Protein AF-A0A953P8Y0-F1 (afdb_monomer_lite)

pLDDT: mean 72.97, std 12.18, range [43.72, 89.19]

Sequence (103 aa):
MGSTGNSKNVIAKYLPVYFVLLAIAGAEFYLAYQNLTPIKLLAVLLVMAIGGAALAVMYFMHLGEERRSLFLTLIPATIFVLLMMNMIWSDSFRLLHMRPFIK

Secondary structure (DSSP, 8-state):
-----STHHHHHHHHHHHHHHHHHHHHHHHHHHS---HHHHHHHHHHHHHHHHHHHHHHTT-TTTS-HHHHHHHHHHHHHHHHHHHHHHHHHHHHHT------

Structure (mmCIF, N/CA/C/O backbone):
data_AF-A0A953P8Y0-F1
#
_entry.id   AF-A0A953P8Y0-F1
#
loop_
_atom_site.group_PDB
_atom_site.id
_atom_site.type_symbol
_atom_site.label_atom_id
_atom_site.label_alt_id
_atom_site.label_comp_id
_atom_site.label_asym_id
_atom_site.label_entity_id
_atom_site.label_seq_id
_atom_site.pdbx_PDB_ins_code
_atom_site.Cartn_x
_atom_site.Cartn_y
_atom_site.Cartn_z
_atom_site.occupancy
_atom_site.B_iso_or_equiv
_atom_site.auth_seq_id
_atom_site.auth_comp_id
_atom_site.auth_asym_id
_atom_site.auth_atom_id
_atom_site.pdbx_PDB_model_num
ATOM 1 N N . MET A 1 1 ? -45.371 -15.422 15.347 1.00 43.72 1 MET A N 1
ATOM 2 C CA . MET A 1 1 ? -44.963 -14.383 14.372 1.00 43.72 1 MET A CA 1
ATOM 3 C C . MET A 1 1 ? -44.047 -13.409 15.099 1.00 43.72 1 MET A C 1
ATOM 5 O O . MET A 1 1 ? -44.497 -12.869 16.089 1.00 43.72 1 MET A O 1
ATOM 9 N N . GLY A 1 2 ? -42.771 -13.170 14.804 1.00 45.31 2 GLY A N 1
ATOM 10 C CA . GLY A 1 2 ? -41.995 -13.256 13.567 1.00 45.31 2 GLY A CA 1
ATOM 11 C C . GLY A 1 2 ? -41.099 -12.007 13.522 1.00 45.31 2 GLY A C 1
ATOM 12 O O . GLY A 1 2 ? -41.430 -11.053 12.832 1.00 45.31 2 GLY A O 1
ATOM 13 N N . SER A 1 3 ? -40.023 -11.960 14.320 1.00 46.09 3 SER A N 1
ATOM 14 C CA . SER A 1 3 ? -39.136 -10.786 14.457 1.00 46.09 3 SER A CA 1
ATOM 15 C C . SER A 1 3 ? -37.916 -10.846 13.518 1.00 46.09 3 SER A C 1
ATOM 17 O O . SER A 1 3 ? -36.774 -10.687 13.943 1.00 46.09 3 SER A O 1
ATOM 19 N N . THR A 1 4 ? -38.130 -11.092 12.225 1.00 51.34 4 THR A N 1
ATOM 20 C CA . THR A 1 4 ? -37.049 -11.313 11.232 1.00 51.34 4 THR A CA 1
ATOM 21 C C . THR A 1 4 ? -36.671 -10.032 10.457 1.00 51.34 4 THR A C 1
ATOM 23 O O . THR A 1 4 ? -36.337 -10.066 9.278 1.00 51.34 4 THR A O 1
ATOM 26 N N . GLY A 1 5 ? -36.739 -8.861 11.097 1.00 49.19 5 GLY A N 1
ATOM 27 C CA . GLY A 1 5 ? -36.814 -7.579 10.382 1.00 49.19 5 GLY A CA 1
ATOM 28 C C . GLY A 1 5 ? -35.525 -6.800 10.082 1.00 49.19 5 GLY A C 1
ATOM 29 O O . GLY A 1 5 ? -35.612 -5.876 9.284 1.00 49.19 5 GLY A O 1
ATOM 30 N N . ASN A 1 6 ? -34.352 -7.090 10.673 1.00 53.84 6 ASN A N 1
ATOM 31 C CA . ASN A 1 6 ? -33.240 -6.107 10.634 1.00 53.84 6 ASN A CA 1
ATOM 32 C C . ASN A 1 6 ? -31.860 -6.606 10.142 1.00 53.84 6 ASN A C 1
ATOM 34 O O . ASN A 1 6 ? -31.025 -5.797 9.746 1.00 53.84 6 ASN A O 1
ATOM 38 N N . SER A 1 7 ? -31.605 -7.917 10.050 1.00 53.66 7 SER A N 1
ATOM 39 C CA . SER A 1 7 ? -30.284 -8.426 9.612 1.00 53.66 7 SER A CA 1
ATOM 40 C C . SER A 1 7 ? -29.992 -8.289 8.112 1.00 53.66 7 SER A C 1
ATOM 42 O O . SER A 1 7 ? -28.850 -8.469 7.698 1.00 53.66 7 SER A O 1
ATOM 44 N N . LYS A 1 8 ? -30.984 -7.949 7.277 1.00 52.16 8 LYS A N 1
ATOM 45 C CA . LYS A 1 8 ? -30.770 -7.770 5.828 1.00 52.16 8 LYS A CA 1
ATOM 46 C C . LYS A 1 8 ? -29.894 -6.552 5.497 1.00 52.16 8 LYS A C 1
ATOM 48 O O . LYS A 1 8 ? -29.207 -6.566 4.481 1.00 52.16 8 LYS A O 1
ATOM 53 N N . ASN A 1 9 ? -29.883 -5.532 6.356 1.00 61.53 9 ASN A N 1
ATOM 54 C CA . ASN A 1 9 ? -29.273 -4.236 6.046 1.00 61.53 9 ASN A CA 1
ATOM 55 C C . ASN A 1 9 ? -27.739 -4.242 6.131 1.00 61.53 9 ASN A C 1
ATOM 57 O O . ASN A 1 9 ? -27.082 -3.585 5.329 1.00 61.53 9 ASN A O 1
ATOM 61 N N . VAL A 1 10 ? -27.155 -5.015 7.053 1.00 61.19 10 VAL A N 1
ATOM 62 C CA . VAL A 1 10 ? -25.691 -5.062 7.219 1.00 61.19 10 VAL A CA 1
ATOM 63 C C . VAL A 1 10 ? -25.025 -5.822 6.075 1.00 61.19 10 VAL A C 1
ATOM 65 O O . VAL A 1 10 ? -24.079 -5.332 5.471 1.00 61.19 10 VAL A O 1
ATOM 68 N N . ILE A 1 11 ? -25.580 -6.972 5.686 1.00 63.97 11 ILE A N 1
ATOM 69 C CA . ILE A 1 11 ? -25.043 -7.794 4.592 1.00 63.97 11 ILE A CA 1
ATOM 70 C C . ILE A 1 11 ? -25.162 -7.045 3.257 1.00 63.97 11 ILE A C 1
ATOM 72 O O . ILE A 1 11 ? -24.215 -7.029 2.472 1.00 63.97 11 ILE A O 1
ATOM 76 N N . ALA A 1 12 ? -26.287 -6.358 3.027 1.00 67.12 12 ALA A N 1
ATOM 77 C CA . ALA A 1 12 ? -26.507 -5.560 1.822 1.00 67.12 12 ALA A CA 1
ATOM 78 C C . ALA A 1 12 ? -25.543 -4.365 1.684 1.00 67.12 12 ALA A C 1
ATOM 80 O O . ALA A 1 12 ? -25.308 -3.916 0.567 1.00 67.12 12 ALA A O 1
ATOM 81 N N . LYS A 1 13 ? -24.963 -3.865 2.785 1.00 66.94 13 LYS A N 1
ATOM 82 C CA . LYS A 1 13 ? -23.998 -2.752 2.771 1.00 66.94 13 LYS A CA 1
ATOM 83 C C . LYS A 1 13 ? -22.592 -3.202 2.357 1.00 66.94 13 LYS A C 1
ATOM 85 O O . LYS A 1 13 ? -21.921 -2.491 1.614 1.00 66.94 13 LYS A O 1
ATOM 90 N N . TYR A 1 14 ? -22.157 -4.387 2.790 1.00 69.62 14 TYR A N 1
ATOM 91 C CA . TYR A 1 14 ? -20.807 -4.905 2.507 1.00 69.62 14 TYR A CA 1
ATOM 92 C C . TYR A 1 14 ? -20.693 -5.617 1.156 1.00 69.62 14 TYR A C 1
ATOM 94 O O . TYR A 1 14 ? -19.653 -5.551 0.501 1.00 69.62 14 TYR A O 1
ATOM 102 N N . LEU A 1 15 ? -21.770 -6.267 0.710 1.00 79.06 15 LEU A N 1
ATOM 103 C CA . LEU A 1 15 ? -21.798 -7.030 -0.535 1.00 79.06 15 LEU A CA 1
ATOM 104 C C . LEU A 1 15 ? -21.428 -6.217 -1.798 1.00 79.06 15 LEU A C 1
ATOM 106 O O . LEU A 1 15 ? -20.603 -6.702 -2.572 1.00 79.06 15 LEU A O 1
ATOM 110 N N . PRO A 1 16 ? -21.943 -4.990 -2.030 1.00 80.94 16 PRO A N 1
ATOM 111 C CA . PRO A 1 16 ? -21.548 -4.203 -3.199 1.00 80.94 16 PRO A CA 1
ATOM 112 C C . PRO A 1 16 ? -20.069 -3.798 -3.161 1.00 80.94 16 PRO A C 1
ATOM 114 O O . PRO A 1 16 ? -19.412 -3.805 -4.199 1.00 80.94 16 PRO A O 1
ATOM 117 N N . VAL A 1 17 ? -19.508 -3.514 -1.981 1.00 80.12 17 VAL A N 1
ATOM 118 C CA . VAL A 1 17 ? -18.085 -3.156 -1.854 1.00 80.12 17 VAL A CA 1
ATOM 119 C C . VAL A 1 17 ? -17.181 -4.349 -2.135 1.00 80.12 17 VAL A C 1
ATOM 121 O O . VAL A 1 17 ? -16.144 -4.196 -2.778 1.00 80.12 17 VAL A O 1
ATOM 124 N N . TYR A 1 18 ? -17.601 -5.548 -1.732 1.00 80.12 18 TYR A N 1
ATOM 125 C CA . TYR A 1 18 ? -16.906 -6.777 -2.096 1.00 80.12 18 TYR A CA 1
ATOM 126 C C . TYR A 1 18 ? -16.851 -6.982 -3.617 1.00 80.12 18 TYR A C 1
ATOM 128 O O . TYR A 1 18 ? -15.786 -7.282 -4.148 1.00 80.12 18 TYR A O 1
ATOM 136 N N . PHE A 1 19 ? -17.955 -6.750 -4.335 1.00 86.12 19 PHE A N 1
ATOM 137 C CA . PHE A 1 19 ? -17.963 -6.831 -5.802 1.00 86.12 19 PHE A CA 1
ATOM 138 C C . PHE A 1 19 ? -17.061 -5.783 -6.464 1.00 86.12 19 PHE A C 1
ATOM 140 O O . PHE A 1 19 ? -16.383 -6.101 -7.439 1.00 86.12 19 PHE A O 1
ATOM 147 N N . VAL A 1 20 ? -17.002 -4.561 -5.926 1.00 86.75 20 VAL A N 1
ATOM 148 C CA . VAL A 1 20 ? -16.075 -3.523 -6.413 1.00 86.75 20 VAL A CA 1
ATOM 149 C C . VAL A 1 20 ? -14.621 -3.951 -6.206 1.00 86.75 20 VAL A C 1
ATOM 151 O O . VAL A 1 20 ? -13.813 -3.828 -7.123 1.00 86.75 20 VAL A O 1
ATOM 154 N N . LEU A 1 21 ? -14.287 -4.509 -5.041 1.00 86.75 21 LEU A N 1
ATOM 155 C CA . LEU A 1 21 ? -12.947 -5.031 -4.759 1.00 86.75 21 LEU A CA 1
ATOM 156 C C . LEU A 1 21 ? -12.575 -6.202 -5.674 1.00 86.75 21 LEU A C 1
ATOM 158 O O . LEU A 1 21 ? -11.465 -6.234 -6.198 1.00 86.75 21 LEU A O 1
ATOM 162 N N . LEU A 1 22 ? -13.512 -7.121 -5.920 1.00 87.56 22 LEU A N 1
ATOM 163 C CA . LEU A 1 22 ? -13.328 -8.223 -6.865 1.00 87.56 22 LEU A CA 1
ATOM 164 C C . LEU A 1 22 ? -13.067 -7.703 -8.288 1.00 87.56 22 LEU A C 1
ATOM 166 O O . LEU A 1 22 ? -12.203 -8.228 -8.985 1.00 87.56 22 LEU A O 1
ATOM 170 N N . ALA A 1 23 ? -13.785 -6.659 -8.711 1.00 89.19 23 ALA A N 1
ATOM 171 C CA . ALA A 1 23 ? -13.601 -6.044 -10.022 1.00 89.19 23 ALA A CA 1
ATOM 172 C C . ALA A 1 23 ? -12.232 -5.358 -10.158 1.00 89.19 23 ALA A C 1
ATOM 174 O O . ALA A 1 23 ? -11.591 -5.502 -11.197 1.00 89.19 23 ALA A O 1
ATOM 175 N N . ILE A 1 24 ? -11.764 -4.662 -9.113 1.00 86.62 24 ILE A N 1
ATOM 176 C CA . ILE A 1 24 ? -10.423 -4.055 -9.079 1.00 86.62 24 ILE A CA 1
ATOM 177 C C . ILE A 1 24 ? -9.358 -5.147 -9.207 1.00 86.62 24 ILE A C 1
ATOM 179 O O . ILE A 1 24 ? -8.550 -5.085 -10.129 1.00 86.62 24 ILE A O 1
ATOM 183 N N . ALA A 1 25 ? -9.425 -6.190 -8.374 1.00 86.56 25 ALA A N 1
ATOM 184 C CA . ALA A 1 25 ? -8.472 -7.297 -8.420 1.00 86.56 25 ALA A CA 1
ATOM 185 C C . ALA A 1 25 ? -8.482 -8.008 -9.783 1.00 86.56 25 ALA A C 1
ATOM 187 O O . ALA A 1 25 ? -7.436 -8.273 -10.369 1.00 86.56 25 ALA A O 1
ATOM 188 N N . GLY A 1 26 ? -9.668 -8.281 -10.334 1.00 86.50 26 GLY A N 1
ATOM 189 C CA . GLY A 1 26 ? -9.806 -8.878 -11.662 1.00 86.50 26 GLY A CA 1
ATOM 190 C C . GLY A 1 26 ? -9.177 -8.022 -12.764 1.00 86.50 26 GLY A C 1
ATOM 191 O O . GLY A 1 26 ? -8.517 -8.558 -13.653 1.00 86.50 26 GLY A O 1
ATOM 192 N N . ALA A 1 27 ? -9.328 -6.698 -12.688 1.00 86.38 27 ALA A N 1
ATOM 193 C CA . ALA A 1 27 ? -8.713 -5.774 -13.632 1.00 86.38 27 ALA A CA 1
ATOM 194 C C . ALA A 1 27 ? -7.182 -5.718 -13.488 1.00 86.38 27 ALA A C 1
ATOM 196 O O . ALA A 1 27 ? -6.488 -5.668 -14.502 1.00 86.38 27 ALA A O 1
ATOM 197 N N . GLU A 1 28 ? -6.652 -5.802 -12.266 1.00 85.44 28 GLU A N 1
ATOM 198 C CA . GLU A 1 28 ? -5.211 -5.916 -12.014 1.00 85.44 28 GLU A CA 1
ATOM 199 C C . GLU A 1 28 ? -4.631 -7.180 -12.649 1.00 85.44 28 GLU A C 1
ATOM 201 O O . GLU A 1 28 ? -3.655 -7.103 -13.395 1.00 85.44 28 GLU A O 1
ATOM 206 N N . PHE A 1 29 ? -5.262 -8.338 -12.425 1.00 84.94 29 PHE A N 1
ATOM 207 C CA . PHE A 1 29 ? -4.840 -9.593 -13.049 1.00 84.94 29 PHE A CA 1
ATOM 208 C C . PHE A 1 29 ? -4.921 -9.510 -14.572 1.00 84.94 29 PHE A C 1
ATOM 210 O O . PHE A 1 29 ? -3.964 -9.862 -15.256 1.00 84.94 29 PHE A O 1
ATOM 217 N N . TYR A 1 30 ? -6.030 -9.004 -15.113 1.00 87.00 30 TYR A N 1
ATOM 218 C CA . TYR A 1 30 ? -6.205 -8.866 -16.556 1.00 87.00 30 TYR A CA 1
ATOM 219 C C . TYR A 1 30 ? -5.125 -7.981 -17.190 1.00 87.00 30 TYR A C 1
ATOM 221 O O . TYR A 1 30 ? -4.543 -8.347 -18.213 1.00 87.00 30 TYR A O 1
ATOM 229 N N . LEU A 1 31 ? -4.813 -6.842 -16.566 1.00 83.56 31 LEU A N 1
ATOM 230 C CA . LEU A 1 31 ? -3.775 -5.940 -17.049 1.00 83.56 31 LEU A CA 1
ATOM 231 C C . LEU A 1 31 ? -2.375 -6.549 -16.898 1.00 83.56 31 LEU A C 1
ATOM 233 O O . LEU A 1 31 ? -1.552 -6.378 -17.790 1.00 83.56 31 LEU A O 1
ATOM 237 N N . ALA A 1 32 ? -2.119 -7.304 -15.827 1.00 80.25 32 ALA A N 1
ATOM 238 C CA . ALA A 1 32 ? -0.864 -8.027 -15.623 1.00 80.25 32 ALA A CA 1
ATOM 239 C C . ALA A 1 32 ? -0.606 -9.095 -16.699 1.00 80.25 32 ALA A C 1
ATOM 241 O O . ALA A 1 32 ? 0.544 -9.325 -17.068 1.00 80.25 32 ALA A O 1
ATOM 242 N N . TYR A 1 33 ? -1.660 -9.717 -17.238 1.00 81.75 33 TYR A N 1
ATOM 243 C CA . TYR A 1 33 ? -1.539 -10.649 -18.364 1.00 81.75 33 TYR A CA 1
ATOM 244 C C . TYR A 1 33 ? -1.241 -9.951 -19.697 1.00 81.75 33 TYR A C 1
ATOM 246 O O . TYR A 1 33 ? -0.696 -10.578 -20.610 1.00 81.75 33 TYR A O 1
ATOM 254 N N . GLN A 1 34 ? -1.562 -8.661 -19.834 1.00 79.94 34 GLN A N 1
ATOM 255 C CA . GLN A 1 34 ? -1.116 -7.890 -20.987 1.00 79.94 34 GLN A CA 1
ATOM 256 C C . GLN A 1 34 ? 0.369 -7.567 -20.819 1.00 79.94 34 GLN A C 1
ATOM 258 O O . GLN A 1 34 ? 0.770 -6.819 -19.931 1.00 79.94 34 GLN A O 1
ATOM 263 N N . ASN A 1 35 ? 1.194 -8.121 -21.710 1.00 65.00 35 ASN A N 1
ATOM 264 C CA . ASN A 1 35 ? 2.636 -7.872 -21.784 1.00 65.00 35 ASN A CA 1
ATOM 265 C C . ASN A 1 35 ? 2.928 -6.434 -22.262 1.00 65.00 35 ASN A C 1
ATOM 267 O O . ASN A 1 35 ? 3.419 -6.205 -23.367 1.00 65.00 35 ASN A O 1
ATOM 271 N N . LEU A 1 36 ? 2.572 -5.448 -21.442 1.00 71.50 36 LEU A N 1
ATOM 272 C CA . LEU A 1 36 ? 2.887 -4.040 -21.636 1.00 71.50 36 LEU A CA 1
ATOM 273 C C . LEU A 1 36 ? 4.326 -3.756 -21.198 1.00 71.50 36 LEU A C 1
ATOM 275 O O . LEU A 1 36 ? 4.964 -4.547 -20.504 1.00 71.50 36 LEU A O 1
ATOM 279 N N . THR A 1 37 ? 4.841 -2.586 -21.582 1.00 79.31 37 THR A N 1
ATOM 280 C CA . THR A 1 37 ? 6.166 -2.125 -21.157 1.00 79.31 37 THR A CA 1
ATOM 281 C C . THR A 1 37 ? 6.306 -2.245 -19.629 1.00 79.31 37 THR A C 1
ATOM 283 O O . THR A 1 37 ? 5.492 -1.654 -18.915 1.00 79.31 37 THR A O 1
ATOM 286 N N . PRO A 1 38 ? 7.334 -2.941 -19.109 1.00 75.94 38 PRO A N 1
ATOM 287 C CA . PRO A 1 38 ? 7.396 -3.361 -17.705 1.00 75.94 38 PRO A CA 1
ATOM 288 C C . PRO A 1 38 ? 7.289 -2.204 -16.703 1.00 75.94 38 PRO A C 1
ATOM 290 O O . PRO A 1 38 ? 6.620 -2.323 -15.683 1.00 75.94 38 PRO A O 1
ATOM 293 N N . ILE A 1 39 ? 7.866 -1.042 -17.020 1.00 77.38 39 ILE A N 1
ATOM 294 C CA . ILE A 1 39 ? 7.792 0.156 -16.166 1.00 77.38 39 ILE A CA 1
ATOM 295 C C . ILE A 1 39 ? 6.366 0.718 -16.092 1.00 77.38 39 ILE A C 1
ATOM 297 O O . ILE A 1 39 ? 5.902 1.104 -15.022 1.00 77.38 39 ILE A O 1
ATOM 301 N N . LYS A 1 40 ? 5.654 0.749 -17.225 1.00 80.38 40 LYS A N 1
ATOM 302 C CA . LYS A 1 40 ? 4.266 1.227 -17.271 1.00 80.38 40 LYS A CA 1
ATOM 303 C C . LYS A 1 40 ? 3.332 0.247 -16.570 1.00 80.38 40 LYS A C 1
ATOM 305 O O . LYS A 1 40 ? 2.442 0.682 -15.848 1.00 80.38 40 LYS A O 1
ATOM 310 N N . LEU A 1 41 ? 3.570 -1.053 -16.745 1.00 82.69 41 LEU A N 1
ATOM 311 C CA . LEU A 1 41 ? 2.802 -2.102 -16.087 1.00 82.69 41 LEU A CA 1
ATOM 312 C C . LEU A 1 41 ? 2.923 -2.002 -14.561 1.00 82.69 41 LEU A C 1
ATOM 314 O O . LEU A 1 41 ? 1.909 -1.937 -13.874 1.00 82.69 41 LEU A O 1
ATOM 318 N N . LEU A 1 42 ? 4.150 -1.888 -14.040 1.00 82.56 42 LEU A N 1
ATOM 319 C CA . LEU A 1 42 ? 4.393 -1.723 -12.604 1.00 82.56 42 LEU A CA 1
ATOM 320 C C . LEU A 1 42 ? 3.713 -0.475 -12.036 1.00 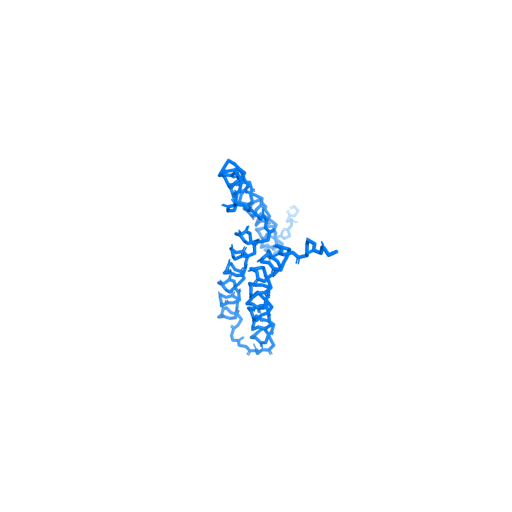82.56 42 LEU A C 1
ATOM 322 O O . LEU A 1 42 ? 3.073 -0.559 -10.994 1.00 82.56 42 LEU A O 1
ATOM 326 N N . ALA A 1 43 ? 3.818 0.671 -12.716 1.00 84.75 43 ALA A N 1
ATOM 327 C CA . ALA A 1 43 ? 3.209 1.910 -12.239 1.00 84.75 43 ALA A CA 1
ATOM 328 C C . ALA A 1 43 ? 1.675 1.819 -12.170 1.00 84.75 43 ALA A C 1
ATOM 330 O O . ALA A 1 43 ? 1.083 2.235 -11.175 1.00 84.75 43 ALA A O 1
ATOM 331 N N . VAL A 1 44 ? 1.028 1.256 -13.197 1.00 84.81 44 VAL A N 1
ATOM 332 C CA . VAL A 1 44 ? -0.438 1.139 -13.227 1.00 84.81 44 VAL A CA 1
ATOM 333 C C . VAL A 1 44 ? -0.932 0.125 -12.198 1.00 84.81 44 VAL A C 1
ATOM 335 O O . VAL A 1 44 ? -1.852 0.441 -11.448 1.00 84.81 44 VAL A O 1
ATOM 338 N N . LEU A 1 45 ? -0.294 -1.046 -12.105 1.00 84.88 45 LEU A N 1
ATOM 339 C CA . LEU A 1 45 ? -0.651 -2.061 -11.111 1.00 84.88 45 LEU A CA 1
ATOM 340 C C . LEU A 1 45 ? -0.448 -1.549 -9.681 1.00 84.88 45 LEU A C 1
ATOM 342 O O . LEU A 1 45 ? -1.296 -1.776 -8.830 1.00 84.88 45 LEU A O 1
ATOM 346 N N . LEU A 1 46 ? 0.622 -0.792 -9.415 1.00 86.12 46 LEU A N 1
ATOM 347 C CA . LEU A 1 46 ? 0.868 -0.214 -8.093 1.00 86.12 46 LEU A CA 1
ATOM 348 C C . LEU A 1 46 ? -0.232 0.777 -7.685 1.00 86.12 46 LEU A C 1
ATOM 350 O O . LEU A 1 46 ? -0.719 0.729 -6.558 1.00 86.12 46 LEU A O 1
ATOM 354 N N . VAL A 1 47 ? -0.637 1.672 -8.591 1.00 86.75 47 VAL A N 1
ATOM 355 C CA . VAL A 1 47 ? -1.709 2.643 -8.315 1.00 86.75 47 VAL A CA 1
ATOM 356 C C . VAL A 1 47 ? -3.042 1.931 -8.079 1.00 86.75 47 VAL A C 1
ATOM 358 O O . VAL A 1 47 ? -3.779 2.291 -7.159 1.00 86.75 47 VAL A O 1
ATOM 361 N N . MET A 1 48 ? -3.336 0.902 -8.874 1.00 85.75 48 MET A N 1
ATOM 362 C CA . MET A 1 48 ? -4.554 0.105 -8.739 1.00 85.75 48 MET A CA 1
ATOM 363 C C . MET A 1 48 ? -4.583 -0.660 -7.403 1.00 85.75 48 MET A C 1
ATOM 365 O O . MET A 1 48 ? -5.590 -0.599 -6.691 1.00 85.75 48 MET A O 1
ATOM 369 N N . ALA A 1 49 ? -3.444 -1.233 -6.999 1.00 86.81 49 ALA A N 1
ATOM 370 C CA . ALA A 1 49 ? -3.288 -1.981 -5.753 1.00 86.81 49 ALA A CA 1
ATOM 371 C C . ALA A 1 49 ? -3.465 -1.092 -4.524 1.00 86.81 49 ALA A C 1
ATOM 373 O O . ALA A 1 49 ? -4.136 -1.472 -3.563 1.00 86.81 49 ALA A O 1
ATOM 374 N N . ILE A 1 50 ? -2.915 0.126 -4.558 1.00 86.56 50 ILE A N 1
ATOM 375 C CA . ILE A 1 50 ? -3.114 1.115 -3.492 1.00 86.56 50 ILE A CA 1
ATOM 376 C C . ILE A 1 50 ? -4.600 1.486 -3.382 1.00 86.56 50 ILE A C 1
ATOM 378 O O . ILE A 1 50 ? -5.128 1.572 -2.271 1.00 86.56 50 ILE A O 1
ATOM 382 N N . GLY A 1 51 ? -5.294 1.658 -4.512 1.00 85.94 51 GLY A N 1
ATOM 383 C CA . GLY A 1 51 ? -6.730 1.945 -4.544 1.00 85.94 51 GLY A CA 1
ATOM 384 C C . GLY A 1 51 ? -7.578 0.826 -3.931 1.00 85.94 51 GLY A C 1
ATOM 385 O O . GLY A 1 51 ? -8.428 1.093 -3.077 1.00 85.94 51 GLY A O 1
ATOM 386 N N . GLY A 1 52 ? -7.312 -0.428 -4.307 1.00 84.38 52 GLY A N 1
ATOM 387 C CA . GLY A 1 52 ? -7.972 -1.601 -3.731 1.00 84.38 52 GLY A CA 1
ATOM 388 C C . GLY A 1 52 ? -7.683 -1.757 -2.235 1.00 84.38 52 GLY A C 1
ATOM 389 O O . GLY A 1 52 ? -8.607 -1.937 -1.441 1.00 84.38 52 GLY A O 1
ATOM 390 N N . ALA A 1 53 ? -6.423 -1.599 -1.822 1.00 81.69 53 ALA A N 1
ATOM 391 C CA . ALA A 1 53 ? -6.022 -1.680 -0.421 1.00 81.69 53 ALA A CA 1
ATOM 392 C C . ALA A 1 53 ? -6.690 -0.597 0.442 1.00 81.69 53 ALA A C 1
ATOM 394 O O . ALA A 1 53 ? -7.179 -0.900 1.529 1.00 81.69 53 ALA A O 1
ATOM 395 N N . ALA A 1 54 ? -6.779 0.646 -0.042 1.00 80.44 54 ALA A N 1
ATOM 396 C CA . ALA A 1 54 ? -7.457 1.726 0.674 1.00 80.44 54 ALA A CA 1
ATOM 397 C C . ALA A 1 54 ? -8.953 1.430 0.881 1.00 80.44 54 ALA A C 1
ATOM 399 O O . ALA A 1 54 ? -9.474 1.623 1.983 1.00 80.44 54 ALA A O 1
ATOM 400 N N . LEU A 1 55 ? -9.634 0.915 -0.151 1.00 80.06 55 LEU A N 1
ATOM 401 C CA . LEU A 1 55 ? -11.038 0.503 -0.061 1.00 80.06 55 LEU A CA 1
ATOM 402 C C . LEU A 1 55 ? -11.222 -0.668 0.913 1.00 80.06 55 LEU A C 1
ATOM 404 O O . LEU A 1 55 ? -12.126 -0.640 1.747 1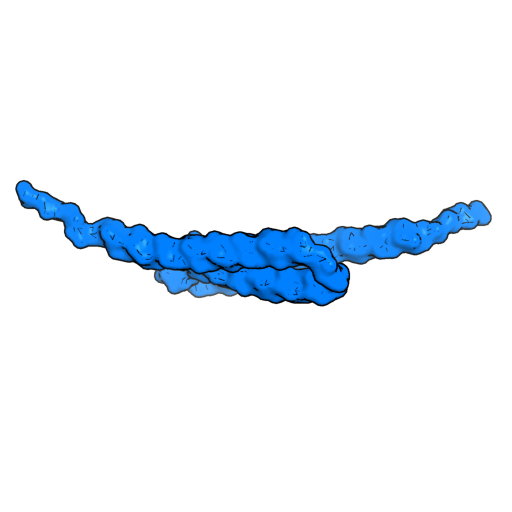.00 80.06 55 LEU A O 1
ATOM 408 N N . ALA A 1 56 ? -10.346 -1.673 0.838 1.00 81.12 56 ALA A N 1
ATOM 409 C CA . ALA A 1 56 ? -10.373 -2.834 1.717 1.00 81.12 56 ALA A CA 1
ATOM 410 C C . ALA A 1 56 ? -10.172 -2.433 3.185 1.00 81.12 56 ALA A C 1
ATOM 412 O O . ALA A 1 56 ? -10.959 -2.823 4.042 1.00 81.12 56 ALA A O 1
ATOM 413 N N . VAL A 1 57 ? -9.176 -1.600 3.488 1.00 73.38 57 VAL A N 1
ATOM 414 C CA . VAL A 1 57 ? -8.916 -1.135 4.859 1.00 73.38 57 VAL A CA 1
ATOM 415 C C . VAL A 1 57 ? -10.079 -0.291 5.392 1.00 73.38 57 VAL A C 1
ATOM 417 O O . VAL A 1 57 ? -10.473 -0.463 6.544 1.00 73.38 57 VAL A O 1
ATOM 420 N N . MET A 1 58 ? -10.684 0.577 4.570 1.00 70.94 58 MET A N 1
ATOM 421 C CA . MET A 1 58 ? -11.838 1.380 4.996 1.00 70.94 58 MET A CA 1
ATOM 422 C C . MET A 1 58 ? -13.093 0.542 5.276 1.00 70.94 58 MET A C 1
ATOM 424 O O . MET A 1 58 ? -13.781 0.811 6.261 1.00 70.94 58 MET A O 1
ATOM 428 N N . TYR A 1 59 ? -13.402 -0.453 4.437 1.00 69.31 59 TYR A N 1
ATOM 429 C CA . TYR A 1 59 ? -14.672 -1.188 4.508 1.00 69.31 59 TYR A CA 1
ATOM 430 C C . TYR A 1 59 ? -14.595 -2.543 5.224 1.00 69.31 59 TYR A C 1
ATOM 432 O O . TYR A 1 59 ? -15.510 -2.876 5.973 1.00 69.31 59 TYR A O 1
ATOM 440 N N . PHE A 1 60 ? -13.531 -3.331 5.033 1.00 65.25 60 PHE A N 1
ATOM 441 C CA . PHE A 1 60 ? -13.418 -4.664 5.644 1.00 65.25 60 PHE A CA 1
ATOM 442 C C . PHE A 1 60 ? -12.961 -4.617 7.099 1.00 65.25 60 PHE A C 1
ATOM 444 O O . PHE A 1 60 ? -13.453 -5.397 7.911 1.00 65.25 60 PHE A O 1
ATOM 451 N N . MET A 1 61 ? -12.080 -3.684 7.467 1.00 62.78 61 MET A N 1
ATOM 452 C CA . MET A 1 61 ? -11.619 -3.577 8.856 1.00 62.78 61 MET A CA 1
ATOM 453 C C . MET A 1 61 ? -12.567 -2.784 9.773 1.00 62.78 61 MET A C 1
ATOM 455 O O . MET A 1 61 ? -12.166 -2.444 10.881 1.00 62.78 61 MET A O 1
ATOM 459 N N . HIS A 1 62 ? -13.804 -2.471 9.347 1.00 60.41 62 HIS A N 1
ATOM 460 C CA . HIS A 1 62 ? -14.795 -1.707 10.137 1.00 60.41 62 HIS A CA 1
ATOM 461 C C . HIS A 1 62 ? -14.251 -0.386 10.737 1.00 60.41 62 HIS A C 1
ATOM 463 O O . HIS A 1 62 ? -14.867 0.214 11.618 1.00 60.41 62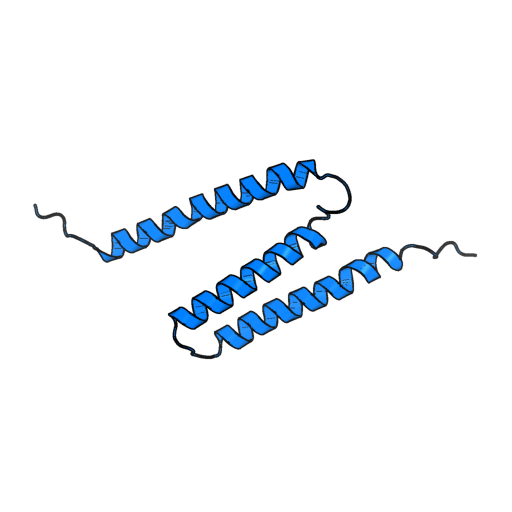 HIS A O 1
ATOM 469 N N . LEU A 1 63 ? -13.109 0.113 10.239 1.00 55.78 63 LEU A N 1
ATOM 470 C CA . LEU A 1 63 ? -12.372 1.244 10.814 1.00 55.78 63 LEU A CA 1
ATOM 471 C C . LEU A 1 63 ? -13.199 2.539 10.796 1.00 55.78 63 LEU A C 1
ATOM 473 O O . LEU A 1 63 ? -12.937 3.451 11.581 1.00 55.78 63 LEU A O 1
ATOM 477 N N . GLY A 1 64 ? -14.204 2.604 9.919 1.00 52.78 64 GLY A N 1
ATOM 478 C CA . GLY A 1 64 ? -15.143 3.713 9.814 1.00 52.78 64 GLY A CA 1
ATOM 479 C C . GLY A 1 64 ? -16.236 3.768 10.887 1.00 52.78 64 GLY A C 1
ATOM 480 O O . GLY A 1 64 ? -16.739 4.864 11.118 1.00 52.78 64 GLY A O 1
ATOM 481 N N . GLU A 1 65 ? -16.611 2.662 11.547 1.00 56.34 65 GLU A N 1
ATOM 482 C CA . GLU A 1 65 ? -17.832 2.650 12.3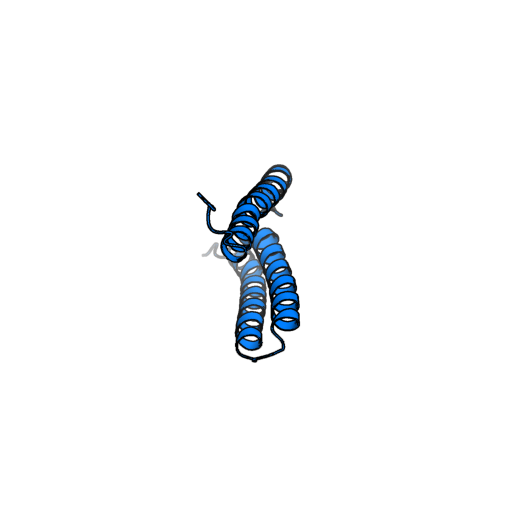77 1.00 56.34 65 GLU A CA 1
ATOM 483 C C . GLU A 1 65 ? -17.628 2.768 13.894 1.00 56.34 65 GLU A C 1
ATOM 485 O O . GLU A 1 65 ? -18.537 3.280 14.539 1.00 56.34 65 GLU A O 1
ATOM 490 N N . GLU A 1 66 ? -16.475 2.427 14.495 1.00 48.12 66 GLU A N 1
ATOM 491 C CA . GLU A 1 66 ? -16.396 2.471 15.978 1.00 48.12 66 GLU A CA 1
ATOM 492 C C . GLU A 1 66 ? -15.157 3.123 16.624 1.00 48.12 66 GLU A C 1
ATOM 494 O O . GLU A 1 66 ? -15.285 3.635 17.737 1.00 48.12 66 GLU A O 1
ATOM 499 N N . ARG A 1 67 ? -13.971 3.223 15.990 1.00 59.50 67 ARG A N 1
ATOM 500 C CA . ARG A 1 67 ? -12.821 3.938 16.605 1.00 59.50 67 ARG A CA 1
ATOM 501 C C . ARG A 1 67 ? -11.852 4.580 15.611 1.00 59.50 67 ARG A C 1
ATOM 503 O O . ARG A 1 67 ? -10.916 3.941 15.134 1.00 59.50 67 ARG A O 1
ATOM 510 N N . ARG A 1 68 ? -11.924 5.914 15.494 1.00 61.59 68 ARG A N 1
ATOM 511 C CA . ARG A 1 68 ? -10.866 6.749 14.875 1.00 61.59 68 ARG A CA 1
ATOM 512 C C . ARG A 1 68 ? -9.472 6.506 15.466 1.00 61.59 68 ARG A C 1
ATOM 514 O O . ARG A 1 68 ? -8.480 6.669 14.766 1.00 61.59 68 ARG A O 1
ATOM 521 N N . SER A 1 69 ? -9.386 6.093 16.732 1.00 62.94 69 SER A N 1
ATOM 522 C CA . SER A 1 69 ? -8.108 5.787 17.384 1.00 62.94 69 SER A CA 1
ATOM 523 C C . SER A 1 69 ? -7.403 4.560 16.795 1.00 62.94 69 SER A C 1
ATOM 525 O O . SER A 1 69 ? -6.179 4.568 16.762 1.00 62.94 69 SER A O 1
ATOM 527 N N . LEU A 1 70 ? -8.133 3.543 16.313 1.00 64.75 70 LEU A N 1
ATOM 528 C CA . LEU A 1 70 ? -7.520 2.390 15.636 1.00 64.75 70 LEU A CA 1
ATOM 529 C C . LEU A 1 70 ? -7.016 2.775 14.244 1.00 64.75 70 LEU A C 1
ATOM 531 O O . LEU A 1 70 ? -5.945 2.344 13.843 1.00 64.75 70 LEU A O 1
ATOM 535 N N . PHE A 1 71 ? -7.739 3.643 13.534 1.00 70.00 71 PHE A N 1
ATOM 536 C CA . PHE A 1 71 ? -7.286 4.199 12.254 1.00 70.00 71 PHE A CA 1
ATOM 537 C C . PHE A 1 71 ? -5.966 4.973 12.412 1.00 70.00 71 PHE A C 1
ATOM 539 O O . PHE A 1 71 ? -5.030 4.785 11.637 1.00 70.00 71 PHE A O 1
ATOM 546 N N . LEU A 1 72 ? -5.868 5.794 13.464 1.00 71.56 72 LEU A N 1
ATOM 547 C CA . LEU A 1 72 ? -4.693 6.613 13.768 1.00 71.56 72 LEU A CA 1
ATOM 548 C C . LEU A 1 72 ? -3.458 5.810 14.187 1.00 71.56 72 LEU A C 1
ATOM 550 O O . LEU A 1 72 ? -2.356 6.306 14.000 1.00 71.56 72 LEU A O 1
ATOM 554 N N . THR A 1 73 ? -3.605 4.602 14.737 1.00 78.12 73 THR A N 1
ATOM 555 C CA . THR A 1 73 ? -2.461 3.739 15.080 1.00 78.12 73 THR A CA 1
ATOM 556 C C . THR A 1 73 ? -2.123 2.763 13.959 1.00 78.12 73 THR A C 1
ATOM 558 O O . THR A 1 73 ? -0.948 2.549 13.665 1.00 78.12 73 THR A O 1
ATOM 561 N N . LEU A 1 74 ? -3.138 2.204 13.297 1.00 79.75 74 LEU A N 1
ATOM 562 C CA . LEU A 1 74 ? -2.959 1.182 12.275 1.00 79.75 74 LEU A CA 1
ATOM 563 C C . LEU A 1 74 ? -2.324 1.750 11.009 1.00 79.75 74 LEU A C 1
ATOM 565 O O . LEU A 1 74 ? -1.386 1.142 10.511 1.00 79.75 74 LEU A O 1
ATOM 569 N N . ILE A 1 75 ? -2.760 2.920 10.524 1.00 81.12 75 ILE A N 1
ATOM 570 C CA . ILE A 1 75 ? -2.177 3.532 9.320 1.00 81.12 75 ILE A CA 1
ATOM 571 C C . ILE A 1 75 ? -0.675 3.796 9.466 1.00 81.12 75 ILE A C 1
ATOM 573 O O . ILE A 1 75 ? 0.080 3.263 8.649 1.00 81.12 75 ILE A O 1
ATOM 577 N N . PRO A 1 76 ? -0.190 4.546 10.476 1.00 82.75 76 PRO A N 1
ATOM 578 C CA . PRO A 1 76 ? 1.243 4.779 10.606 1.00 82.75 76 PRO A CA 1
ATOM 579 C C . PRO A 1 76 ? 2.014 3.484 10.872 1.00 82.75 76 PRO A C 1
ATOM 581 O O . PRO A 1 76 ? 3.110 3.339 10.339 1.00 82.75 76 PRO A O 1
ATOM 584 N N . ALA A 1 77 ? 1.445 2.515 11.601 1.00 83.38 77 ALA A N 1
ATOM 585 C CA . ALA A 1 77 ? 2.067 1.203 11.772 1.00 83.38 77 ALA A CA 1
ATOM 586 C C . ALA A 1 77 ? 2.193 0.446 10.438 1.00 83.38 7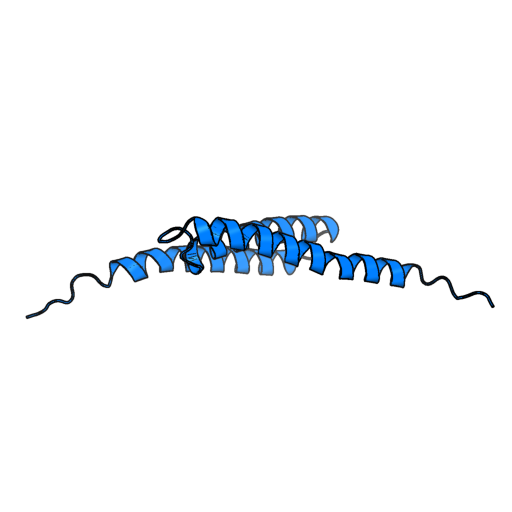7 ALA A C 1
ATOM 588 O O . ALA A 1 77 ? 3.265 -0.066 10.129 1.00 83.38 77 ALA A O 1
ATOM 589 N N . THR A 1 78 ? 1.149 0.419 9.603 1.00 83.31 78 THR A N 1
ATOM 590 C CA . THR A 1 78 ? 1.212 -0.205 8.270 1.00 83.31 78 THR A CA 1
ATOM 591 C C . THR A 1 78 ? 2.186 0.508 7.340 1.00 83.31 78 THR A C 1
ATOM 593 O O . THR A 1 78 ? 2.961 -0.163 6.668 1.00 83.31 78 THR A O 1
ATOM 596 N N . ILE A 1 79 ? 2.223 1.845 7.336 1.00 85.25 79 ILE A N 1
ATOM 597 C CA . ILE A 1 79 ? 3.206 2.608 6.553 1.00 85.25 79 ILE A CA 1
ATOM 598 C C . ILE A 1 79 ? 4.624 2.287 7.034 1.00 85.25 79 ILE A C 1
ATOM 600 O O . ILE A 1 79 ? 5.498 2.017 6.216 1.00 85.25 79 ILE A O 1
ATOM 604 N N . PHE A 1 80 ? 4.852 2.253 8.349 1.00 87.38 80 PHE A N 1
ATOM 605 C CA . PHE A 1 80 ? 6.144 1.895 8.930 1.00 87.38 80 PHE A CA 1
ATOM 606 C C . PHE A 1 80 ? 6.587 0.485 8.520 1.00 87.38 80 PHE A C 1
ATOM 608 O O . PHE A 1 80 ? 7.715 0.306 8.066 1.00 87.38 80 PHE A O 1
ATOM 615 N N . VAL A 1 81 ? 5.692 -0.504 8.609 1.00 85.69 81 VAL A N 1
ATOM 616 C CA . VAL A 1 81 ? 5.971 -1.883 8.180 1.00 85.69 81 VAL A CA 1
ATOM 617 C C . VAL A 1 81 ? 6.276 -1.941 6.683 1.00 85.69 81 VAL A C 1
ATOM 619 O O . VAL A 1 81 ? 7.262 -2.564 6.301 1.00 85.69 81 VAL A O 1
ATOM 622 N N . LEU A 1 82 ? 5.498 -1.261 5.834 1.00 84.00 82 LEU A N 1
ATOM 623 C CA . LEU A 1 82 ? 5.744 -1.211 4.388 1.00 84.00 82 LEU A CA 1
ATOM 624 C C . LEU A 1 82 ? 7.102 -0.576 4.061 1.00 84.00 82 LEU A C 1
ATOM 626 O O . LEU A 1 82 ? 7.828 -1.085 3.207 1.00 84.00 82 LEU A O 1
ATOM 630 N N . LEU A 1 83 ? 7.483 0.500 4.753 1.00 83.25 83 LEU A N 1
ATOM 631 C CA . LEU A 1 83 ? 8.794 1.134 4.597 1.00 83.25 83 LEU A CA 1
ATOM 632 C C . LEU A 1 83 ? 9.933 0.212 5.056 1.00 83.25 83 LEU A C 1
ATOM 634 O O . LEU A 1 83 ? 10.936 0.094 4.355 1.00 83.25 83 LEU A O 1
ATOM 638 N N . MET A 1 84 ? 9.767 -0.499 6.175 1.00 81.38 84 MET A N 1
ATOM 639 C CA . MET A 1 84 ? 10.726 -1.516 6.628 1.00 81.38 84 MET A CA 1
ATOM 640 C C . MET A 1 84 ? 10.854 -2.670 5.626 1.00 81.38 84 MET A C 1
ATOM 642 O O . MET A 1 84 ? 11.966 -3.116 5.350 1.00 81.38 84 MET A O 1
ATOM 646 N N . MET A 1 85 ? 9.749 -3.124 5.028 1.00 81.00 85 MET A N 1
ATOM 647 C CA . MET A 1 85 ? 9.765 -4.180 4.009 1.00 81.00 85 MET A CA 1
ATOM 648 C C . MET A 1 85 ? 10.498 -3.746 2.731 1.00 81.00 85 MET A C 1
ATOM 650 O O . MET A 1 85 ? 11.154 -4.567 2.095 1.00 81.00 85 MET A O 1
ATOM 654 N N . ASN A 1 86 ? 10.470 -2.454 2.382 1.00 76.00 86 ASN A N 1
ATOM 655 C CA . ASN A 1 86 ? 11.217 -1.913 1.238 1.00 76.00 86 ASN A CA 1
ATOM 656 C C . ASN A 1 86 ? 12.750 -2.007 1.403 1.00 76.00 86 ASN A C 1
ATOM 658 O O . ASN A 1 86 ? 13.470 -1.996 0.404 1.00 76.00 86 ASN A O 1
ATOM 662 N N . MET A 1 87 ? 13.269 -2.173 2.628 1.00 68.62 87 MET A N 1
ATOM 663 C CA . MET A 1 87 ? 14.703 -2.386 2.884 1.00 68.62 87 MET A CA 1
ATOM 664 C C . MET A 1 87 ? 15.245 -3.636 2.157 1.00 68.62 87 MET A C 1
ATOM 666 O O . MET A 1 87 ? 16.383 -3.637 1.691 1.00 68.62 87 MET A O 1
ATOM 670 N N . ILE A 1 88 ? 14.411 -4.669 1.979 1.00 66.00 88 ILE A N 1
ATOM 671 C CA . ILE A 1 88 ? 14.752 -5.919 1.271 1.00 66.00 88 ILE A CA 1
ATOM 672 C C . ILE A 1 88 ? 15.016 -5.678 -0.228 1.00 66.00 88 ILE A C 1
ATOM 674 O O . ILE A 1 88 ? 15.856 -6.345 -0.838 1.00 66.00 88 ILE A O 1
ATOM 678 N N . TRP A 1 89 ? 14.362 -4.681 -0.831 1.00 62.62 89 TRP A N 1
ATOM 679 C CA . TRP A 1 89 ? 14.599 -4.314 -2.231 1.00 62.62 89 TRP A CA 1
ATOM 680 C C . TRP A 1 89 ? 15.973 -3.666 -2.423 1.00 62.62 89 TRP A C 1
ATOM 682 O O . TRP A 1 89 ? 16.687 -3.995 -3.369 1.00 62.62 89 TRP A O 1
ATOM 692 N N . SER A 1 90 ? 16.370 -2.793 -1.491 1.00 64.69 90 SER A N 1
ATOM 693 C CA . SER A 1 90 ? 17.709 -2.186 -1.460 1.00 64.69 90 SER A CA 1
ATOM 694 C C . SER A 1 90 ? 18.808 -3.247 -1.306 1.00 64.69 90 SER A C 1
ATOM 696 O O . SER A 1 90 ? 19.864 -3.162 -1.936 1.00 64.69 90 SER A O 1
ATOM 698 N N . ASP A 1 91 ? 18.528 -4.309 -0.545 1.00 63.94 91 ASP A N 1
ATOM 699 C CA . ASP A 1 91 ? 19.400 -5.481 -0.434 1.00 63.94 91 ASP A CA 1
ATOM 700 C C . ASP A 1 91 ? 19.587 -6.207 -1.776 1.00 63.94 91 ASP A C 1
ATOM 702 O O . ASP A 1 91 ? 20.711 -6.495 -2.189 1.00 63.94 91 ASP A O 1
ATOM 706 N N . SER A 1 92 ? 18.497 -6.386 -2.526 1.00 65.94 92 SER A N 1
ATOM 707 C CA . SER A 1 92 ? 18.519 -7.021 -3.850 1.00 65.94 92 SER A CA 1
ATOM 708 C C . SER A 1 92 ? 19.322 -6.214 -4.885 1.00 65.94 92 SER A C 1
ATOM 710 O O . SER A 1 92 ? 20.058 -6.790 -5.686 1.00 65.94 92 SER A O 1
ATOM 712 N N . PHE A 1 93 ? 19.275 -4.876 -4.842 1.00 65.75 93 PHE A N 1
ATOM 713 C CA . PHE A 1 93 ? 20.140 -4.027 -5.680 1.00 65.75 93 PHE A CA 1
ATOM 714 C C . PHE A 1 93 ? 21.622 -4.104 -5.288 1.00 65.75 93 PHE A C 1
ATOM 716 O O . PHE A 1 93 ? 22.499 -3.947 -6.144 1.00 65.75 93 PHE A O 1
ATOM 723 N N . ARG A 1 94 ? 21.918 -4.372 -4.011 1.00 65.31 94 ARG A N 1
ATOM 724 C CA . ARG A 1 94 ? 23.286 -4.593 -3.525 1.00 65.31 94 ARG A CA 1
ATOM 725 C C . ARG A 1 94 ? 23.848 -5.931 -4.017 1.00 65.31 94 ARG A C 1
ATOM 727 O O . ARG A 1 94 ? 25.024 -5.994 -4.363 1.00 65.31 94 ARG A O 1
ATOM 734 N N . LEU A 1 95 ? 23.003 -6.958 -4.137 1.00 63.78 95 LEU A N 1
ATOM 735 C CA . LEU A 1 95 ? 23.345 -8.240 -4.769 1.00 63.78 95 LEU A CA 1
ATOM 736 C C . LEU A 1 95 ? 23.546 -8.131 -6.292 1.00 63.78 95 LEU A C 1
ATOM 738 O O . LEU A 1 95 ? 24.330 -8.884 -6.851 1.00 63.78 95 LEU A O 1
ATOM 742 N N . LEU A 1 96 ? 22.905 -7.183 -6.980 1.00 65.69 96 LEU A N 1
ATOM 743 C CA . LEU A 1 96 ? 23.159 -6.926 -8.410 1.00 65.69 96 LEU A CA 1
ATOM 744 C C . LEU A 1 96 ? 24.548 -6.328 -8.682 1.00 65.69 96 LEU A C 1
ATOM 746 O O . LEU A 1 96 ? 25.108 -6.528 -9.756 1.00 65.69 96 LEU A O 1
ATOM 750 N N . HIS A 1 97 ? 25.122 -5.619 -7.710 1.00 68.31 97 HIS A N 1
ATOM 751 C CA . HIS A 1 97 ? 26.422 -4.962 -7.837 1.00 68.31 97 HIS A CA 1
ATOM 752 C C . HIS A 1 97 ? 27.590 -5.802 -7.317 1.00 68.31 97 HIS A C 1
ATOM 754 O O . HIS A 1 97 ? 28.623 -5.196 -7.044 1.00 68.31 97 HIS A O 1
ATOM 760 N N . MET A 1 98 ? 27.441 -7.137 -7.170 1.00 61.31 98 MET A N 1
ATOM 761 C CA . MET A 1 98 ? 28.472 -8.095 -6.712 1.00 61.31 98 MET A CA 1
ATOM 762 C C . MET A 1 98 ? 29.891 -7.656 -7.108 1.00 61.31 98 MET A C 1
ATOM 764 O O . MET A 1 98 ? 30.418 -8.036 -8.153 1.00 61.31 98 MET A O 1
ATOM 768 N N . ARG A 1 99 ? 30.530 -6.844 -6.260 1.00 66.00 99 ARG A N 1
ATOM 769 C CA . ARG A 1 99 ? 31.951 -6.561 -6.363 1.00 66.00 99 ARG A CA 1
ATOM 770 C C . ARG A 1 99 ? 32.610 -7.729 -5.654 1.00 66.00 99 ARG A C 1
ATOM 772 O O . ARG A 1 99 ? 32.385 -7.872 -4.450 1.00 66.00 99 ARG A O 1
ATOM 779 N N . PRO A 1 100 ? 33.358 -8.588 -6.365 1.00 67.69 100 PRO A N 1
ATOM 780 C CA . PRO A 1 100 ? 34.097 -9.636 -5.692 1.00 67.69 100 PRO A CA 1
ATOM 781 C C . PRO A 1 100 ? 35.023 -8.970 -4.678 1.00 67.69 100 PRO A C 1
ATOM 783 O O . PRO A 1 100 ? 35.638 -7.942 -4.972 1.00 67.69 100 PRO A O 1
ATOM 786 N N . PHE A 1 101 ? 35.081 -9.533 -3.473 1.00 64.31 101 PHE A N 1
ATOM 787 C CA . PHE A 1 101 ? 36.093 -9.180 -2.485 1.00 64.31 101 PHE A CA 1
ATOM 788 C C . PHE A 1 101 ? 37.444 -9.465 -3.148 1.00 64.31 101 PHE A C 1
ATOM 790 O O . PHE A 1 101 ? 37.832 -10.620 -3.327 1.00 64.31 101 PHE A O 1
ATOM 797 N N . ILE A 1 102 ? 38.104 -8.416 -3.630 1.00 59.41 102 ILE A N 1
ATOM 798 C CA . ILE A 1 102 ? 39.483 -8.514 -4.090 1.00 59.41 102 ILE A CA 1
ATOM 799 C C . ILE A 1 102 ? 40.305 -8.758 -2.820 1.00 59.41 102 ILE A C 1
ATOM 801 O O . ILE A 1 102 ? 40.158 -8.008 -1.855 1.00 59.41 102 ILE A O 1
ATOM 805 N N . LYS A 1 103 ? 41.044 -9.875 -2.825 1.00 52.47 103 LYS A N 1
ATOM 806 C CA . LYS A 1 103 ? 41.920 -10.347 -1.743 1.00 52.47 103 LYS A CA 1
ATOM 807 C C . LYS A 1 103 ? 42.866 -9.266 -1.233 1.00 52.47 10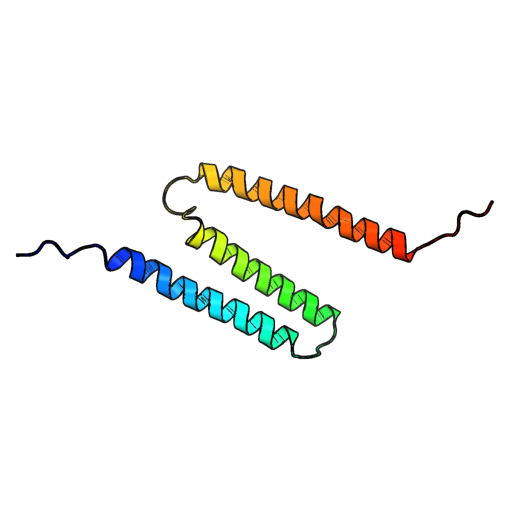3 LYS A C 1
ATOM 809 O O . LYS A 1 103 ? 43.388 -8.514 -2.085 1.00 52.47 103 LYS A O 1
#

Radius of gyration: 20.99 Å; chains: 1; bounding box: 87×21×39 Å

Foldseek 3Di:
DDPPPPPVVVCVVQVVLVVVLVVLVVVLVVLVVPPDDPVVNVVVSVVSVVVSVVSCCCRVVVCPPDDPPCVVVVVVVVVVVVVVVCVVVVVVVVVVVPDDPDD